Protein AF-A0A345RGR2-F1 (afdb_monomer)

Solvent-accessible surface area (backbone atoms only — not comparable to full-atom values): 3410 Å² total; per-residue (Å²): 127,76,76,83,46,56,60,93,39,76,47,40,63,88,40,78,79,44,46,83,83,42,54,57,66,55,56,49,53,28,59,77,68,75,45,83,64,65,72,45,77,59,86,95,45,59,34,27,46,14,58,51,68,50,110

Mean predicted aligned error: 2.88 Å

Sequence (55 aa):
MANIFDADRIHFPEDPEMRVFGSIEKLAQWRHRNVGPAFIRIGRRIGYHG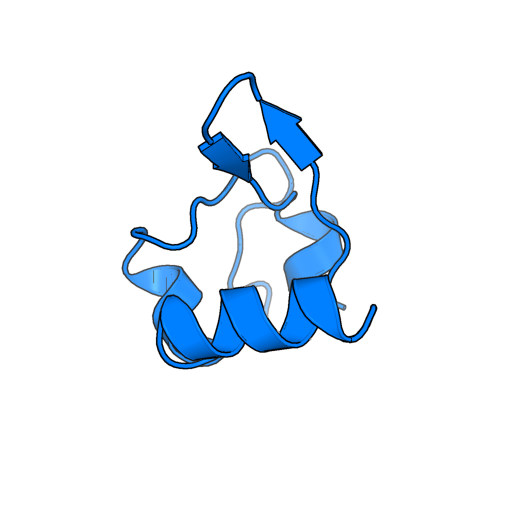TDLNT

pLDDT: mean 93.67, std 7.47, range [52.94, 98.06]

Structure (mmCIF, N/CA/C/O backbone):
data_AF-A0A345RGR2-F1
#
_entry.id   AF-A0A345RGR2-F1
#
loop_
_atom_site.group_PDB
_atom_site.id
_atom_site.type_symbol
_atom_site.label_atom_id
_atom_site.label_alt_id
_atom_site.label_comp_id
_atom_site.label_asym_id
_atom_site.label_entity_id
_atom_site.label_seq_id
_atom_site.pdbx_PDB_ins_code
_atom_site.Cartn_x
_atom_site.Cartn_y
_atom_site.Cartn_z
_atom_site.occupancy
_atom_site.B_iso_or_equiv
_atom_site.auth_seq_id
_atom_site.auth_comp_id
_atom_site.auth_asym_id
_atom_site.auth_atom_id
_atom_site.pdbx_PDB_model_num
ATOM 1 N N . MET A 1 1 ? 4.274 -17.321 -1.545 1.00 52.94 1 MET A N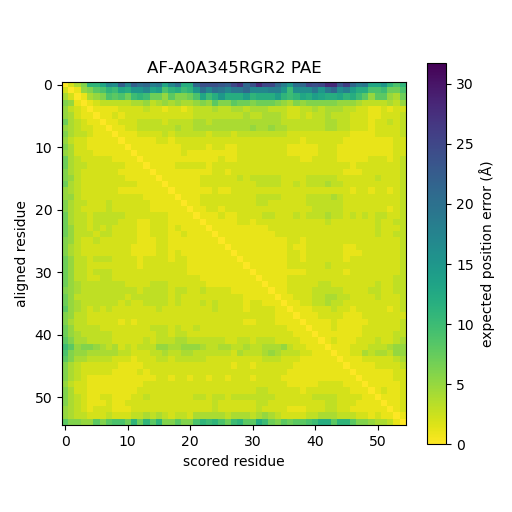 1
ATOM 2 C CA . MET A 1 1 ? 4.271 -15.90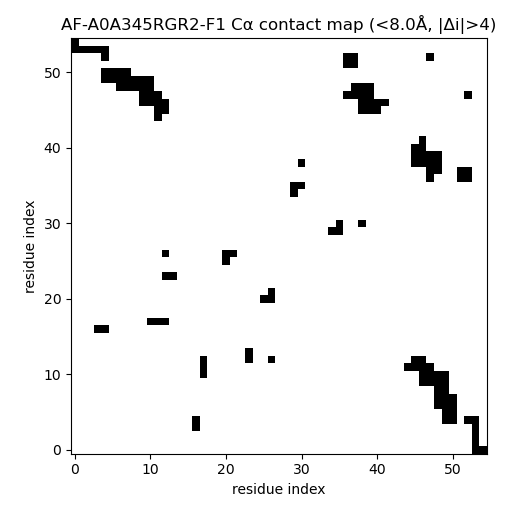6 -1.128 1.00 52.94 1 MET A CA 1
ATOM 3 C C . MET A 1 1 ? 4.151 -15.850 0.381 1.00 52.94 1 MET A C 1
ATOM 5 O O . MET A 1 1 ? 3.356 -16.602 0.929 1.00 52.94 1 MET A O 1
ATOM 9 N N . ALA A 1 2 ? 4.963 -15.036 1.052 1.00 67.31 2 ALA A N 1
ATOM 10 C CA . ALA A 1 2 ? 4.721 -14.726 2.456 1.00 67.31 2 ALA A CA 1
ATOM 11 C C . ALA A 1 2 ? 3.577 -13.707 2.516 1.00 67.31 2 ALA A C 1
ATOM 13 O O . ALA A 1 2 ? 3.687 -12.648 1.905 1.00 67.31 2 ALA A O 1
ATOM 14 N N . ASN A 1 3 ? 2.489 -14.039 3.210 1.00 81.50 3 ASN A N 1
ATOM 15 C CA . ASN A 1 3 ? 1.388 -13.107 3.444 1.00 81.50 3 ASN A CA 1
ATOM 16 C C . ASN A 1 3 ? 1.804 -12.168 4.577 1.00 81.50 3 ASN A C 1
ATOM 18 O O . ASN A 1 3 ? 1.625 -12.484 5.751 1.00 81.50 3 ASN A O 1
ATOM 22 N N . ILE A 1 4 ? 2.452 -11.064 4.211 1.00 86.19 4 ILE A N 1
ATOM 23 C CA . ILE A 1 4 ? 2.919 -10.043 5.157 1.00 86.19 4 ILE A CA 1
ATOM 24 C C . ILE A 1 4 ? 1.739 -9.169 5.595 1.00 86.19 4 ILE A C 1
ATOM 26 O O . ILE A 1 4 ? 1.692 -8.719 6.738 1.00 86.19 4 ILE A O 1
ATOM 30 N N . PHE A 1 5 ? 0.780 -8.957 4.692 1.00 94.25 5 PHE A N 1
ATOM 31 C CA . PHE A 1 5 ? -0.381 -8.101 4.905 1.00 94.25 5 PHE A CA 1
ATOM 32 C C . PHE A 1 5 ? -1.645 -8.928 5.138 1.00 94.25 5 PHE A C 1
ATOM 34 O O . PHE A 1 5 ? -1.841 -9.965 4.499 1.00 94.25 5 PHE A O 1
ATOM 41 N N . ASP A 1 6 ? -2.506 -8.457 6.039 1.00 94.44 6 ASP A N 1
ATOM 42 C CA . ASP A 1 6 ? -3.818 -9.056 6.288 1.00 94.44 6 ASP A CA 1
ATOM 43 C C . ASP A 1 6 ? -4.744 -8.727 5.112 1.00 94.44 6 ASP A C 1
ATOM 45 O O . ASP A 1 6 ? -4.976 -7.557 4.807 1.00 94.44 6 ASP A O 1
ATOM 49 N N . ALA A 1 7 ? -5.249 -9.760 4.436 1.00 93.75 7 ALA A N 1
ATOM 50 C CA . ALA A 1 7 ? -6.029 -9.611 3.215 1.00 93.75 7 ALA A CA 1
ATOM 51 C C . ALA A 1 7 ? -7.330 -8.824 3.418 1.00 93.75 7 ALA A C 1
ATOM 53 O O . ALA A 1 7 ? -7.749 -8.159 2.479 1.00 93.75 7 ALA A O 1
ATOM 54 N N . ASP A 1 8 ? -7.929 -8.849 4.610 1.00 94.38 8 ASP A N 1
ATOM 55 C CA . ASP A 1 8 ? -9.201 -8.177 4.907 1.00 94.38 8 ASP A CA 1
ATOM 56 C C . ASP A 1 8 ? -9.004 -6.766 5.497 1.00 94.38 8 ASP A C 1
ATOM 58 O O . ASP A 1 8 ? -9.963 -6.094 5.893 1.00 94.38 8 ASP A O 1
ATOM 62 N N . ARG A 1 9 ? -7.754 -6.284 5.555 1.00 95.44 9 ARG A N 1
ATOM 63 C CA . ARG A 1 9 ? -7.397 -4.985 6.129 1.00 95.44 9 ARG A CA 1
ATOM 64 C C . ARG A 1 9 ? -6.976 -3.973 5.063 1.00 95.44 9 ARG A C 1
ATOM 66 O O . ARG A 1 9 ? -6.297 -4.278 4.082 1.00 95.44 9 ARG A O 1
ATOM 73 N N . ILE A 1 10 ? -7.330 -2.711 5.319 1.00 96.88 10 ILE A N 1
ATOM 74 C CA . ILE A 1 10 ? -6.746 -1.555 4.634 1.00 96.88 10 ILE A CA 1
ATOM 75 C C . ILE A 1 10 ? -5.510 -1.083 5.397 1.00 96.88 10 ILE A C 1
ATOM 77 O O . ILE A 1 10 ? -5.598 -0.731 6.576 1.00 96.88 10 ILE A O 1
ATOM 81 N N . HIS A 1 11 ? -4.382 -1.032 4.697 1.00 96.94 11 HIS A N 1
ATOM 82 C CA . HIS A 1 11 ? -3.116 -0.512 5.197 1.00 96.94 11 HIS A CA 1
ATOM 83 C C . HIS A 1 11 ? -2.877 0.910 4.689 1.00 96.94 11 HIS A C 1
ATOM 85 O O . HIS A 1 11 ? -3.145 1.229 3.527 1.00 96.94 11 HIS A O 1
ATOM 91 N N . PHE A 1 12 ? -2.361 1.777 5.551 1.00 97.50 12 PHE A N 1
ATOM 92 C CA . PHE A 1 12 ? -2.047 3.168 5.230 1.00 97.50 12 PHE A CA 1
ATOM 93 C C . PHE A 1 12 ? -0.534 3.368 5.108 1.00 97.50 12 PHE A C 1
ATOM 95 O O . PHE A 1 12 ? 0.212 2.669 5.782 1.00 97.50 12 PHE A O 1
ATOM 102 N N . PRO A 1 13 ? -0.040 4.326 4.299 1.00 97.06 13 PRO A N 1
ATOM 103 C CA . PRO A 1 13 ? 1.397 4.575 4.156 1.00 97.06 13 PRO A CA 1
ATOM 104 C C . PRO A 1 13 ? 2.146 4.771 5.480 1.00 97.06 13 PRO A C 1
ATOM 106 O O . PRO A 1 13 ? 3.321 4.425 5.564 1.00 97.06 13 PRO A O 1
ATOM 109 N N . GLU A 1 14 ? 1.484 5.349 6.486 1.00 96.38 14 GLU A N 1
ATOM 110 C CA . GLU A 1 14 ? 2.025 5.534 7.834 1.00 96.38 14 GLU A CA 1
ATOM 111 C C . GLU A 1 14 ? 2.185 4.240 8.653 1.00 96.38 14 GLU A C 1
ATOM 113 O O . GLU A 1 14 ? 2.918 4.246 9.647 1.00 96.38 14 GLU A O 1
ATOM 118 N N . ASP A 1 15 ? 1.546 3.141 8.247 1.00 96.31 15 ASP A N 1
ATOM 119 C CA . ASP A 1 15 ? 1.587 1.876 8.974 1.00 96.31 15 ASP A CA 1
ATOM 120 C C . ASP A 1 15 ? 3.012 1.277 8.951 1.00 96.31 15 ASP A C 1
ATOM 122 O O . ASP A 1 15 ? 3.662 1.252 7.898 1.00 96.31 15 ASP A O 1
ATOM 126 N N . PRO A 1 16 ? 3.539 0.771 10.084 1.00 94.88 16 PRO A N 1
ATOM 127 C CA . PRO A 1 16 ? 4.902 0.241 10.158 1.00 94.88 16 PRO A CA 1
ATOM 128 C C . PRO A 1 16 ? 5.194 -0.874 9.147 1.00 94.88 16 PRO A C 1
ATOM 130 O O . PRO A 1 16 ? 6.299 -0.928 8.604 1.00 94.88 16 PRO A O 1
ATOM 133 N N . GLU A 1 17 ? 4.213 -1.732 8.865 1.00 93.12 17 GLU A N 1
ATOM 134 C CA . GLU A 1 17 ? 4.316 -2.816 7.887 1.00 93.12 17 GLU A CA 1
ATOM 135 C C . GLU A 1 17 ? 4.549 -2.316 6.450 1.00 93.12 17 GLU A C 1
ATOM 137 O O . GLU A 1 17 ? 5.226 -2.982 5.666 1.00 93.12 17 GLU A O 1
ATOM 142 N N . MET A 1 18 ? 4.093 -1.105 6.106 1.00 95.44 18 MET A N 1
ATOM 143 C CA . MET A 1 18 ? 4.283 -0.524 4.770 1.00 95.44 18 MET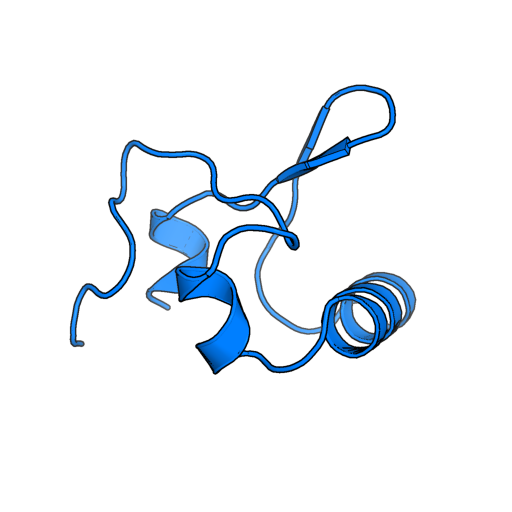 A CA 1
ATOM 144 C C . MET A 1 18 ? 5.739 -0.138 4.482 1.00 95.44 18 MET A C 1
ATOM 146 O O . MET A 1 18 ? 6.106 0.062 3.319 1.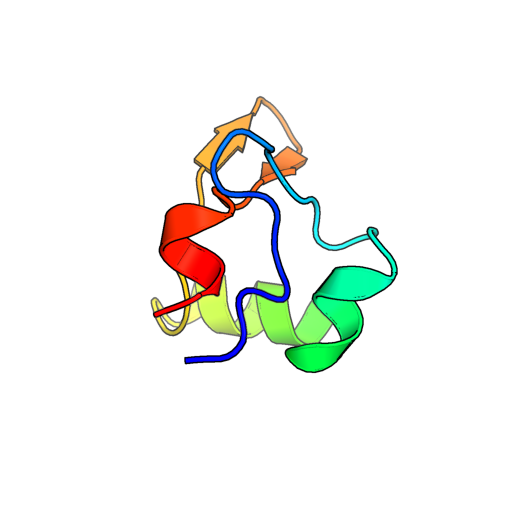00 95.44 18 MET A O 1
ATOM 150 N N . ARG A 1 19 ? 6.605 -0.098 5.508 1.00 93.81 19 ARG A N 1
ATOM 151 C CA . ARG A 1 19 ? 8.040 0.200 5.357 1.00 93.81 19 ARG A CA 1
ATOM 152 C C . ARG A 1 19 ? 8.775 -0.792 4.457 1.00 93.81 19 ARG A C 1
ATOM 154 O O . ARG A 1 19 ? 9.827 -0.434 3.932 1.00 93.81 19 ARG A O 1
ATOM 161 N N . VAL A 1 20 ? 8.227 -1.990 4.222 1.00 93.50 20 VAL A N 1
ATOM 162 C CA . VAL A 1 20 ? 8.783 -2.961 3.259 1.00 93.50 20 VAL A CA 1
ATOM 163 C C . VAL A 1 20 ? 8.876 -2.387 1.838 1.00 93.50 20 VAL A C 1
ATOM 165 O O . VAL A 1 20 ? 9.813 -2.691 1.103 1.00 93.50 20 VAL A O 1
ATOM 168 N N . PHE A 1 21 ? 7.962 -1.486 1.463 1.00 93.56 21 PHE A N 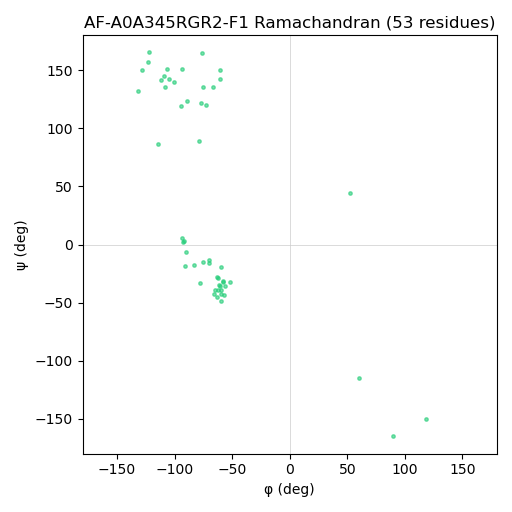1
ATOM 169 C CA . PHE A 1 21 ? 7.993 -0.803 0.167 1.00 93.56 21 PHE A CA 1
ATOM 170 C C . PHE A 1 21 ? 8.922 0.422 0.165 1.00 93.56 21 PHE A C 1
ATOM 172 O O . PHE A 1 21 ? 9.360 0.879 -0.899 1.00 93.56 21 PHE A O 1
ATOM 179 N N . GLY A 1 22 ? 9.277 0.926 1.348 1.00 94.88 22 GLY A N 1
ATOM 180 C CA . GLY A 1 22 ? 10.132 2.084 1.586 1.00 94.88 22 GLY A CA 1
ATOM 181 C C . GLY A 1 22 ? 9.399 3.207 2.320 1.00 94.88 22 GLY A C 1
ATOM 182 O O . GLY A 1 22 ? 8.507 2.960 3.125 1.00 94.88 22 GLY A O 1
ATOM 183 N N . SER A 1 23 ? 9.805 4.454 2.071 1.00 97.19 23 SER A N 1
ATOM 184 C CA . SER A 1 23 ? 9.215 5.618 2.738 1.00 97.19 23 SER A CA 1
ATOM 185 C C . SER A 1 23 ? 7.838 5.999 2.171 1.00 97.19 23 SER A C 1
ATOM 187 O O . SER A 1 23 ? 7.465 5.613 1.057 1.00 97.19 23 SER A O 1
ATOM 189 N N . ILE A 1 24 ? 7.097 6.825 2.915 1.00 96.81 24 ILE A N 1
ATOM 190 C CA . ILE A 1 24 ? 5.795 7.366 2.493 1.00 96.81 24 ILE A CA 1
ATOM 191 C C . ILE A 1 24 ? 5.938 8.175 1.196 1.00 96.81 24 ILE A C 1
ATOM 193 O O . ILE A 1 24 ? 5.095 8.081 0.300 1.00 96.81 24 ILE A O 1
ATOM 197 N N . GLU A 1 25 ? 7.025 8.935 1.059 1.00 97.75 25 GLU A N 1
ATOM 198 C CA . GLU A 1 25 ? 7.349 9.719 -0.133 1.00 97.75 25 GLU A CA 1
ATOM 199 C C . GLU A 1 25 ? 7.605 8.820 -1.340 1.00 97.75 25 GLU A C 1
ATOM 201 O O . GLU A 1 25 ? 7.155 9.135 -2.440 1.00 97.75 25 GLU A O 1
ATOM 206 N N . LYS A 1 26 ? 8.279 7.677 -1.152 1.00 96.69 26 LYS A N 1
ATOM 207 C CA . LYS A 1 26 ? 8.486 6.702 -2.229 1.00 96.69 26 LYS A CA 1
ATOM 208 C C . LYS A 1 26 ? 7.152 6.136 -2.714 1.00 96.69 26 LYS A C 1
ATOM 210 O O . LYS A 1 26 ? 6.906 6.119 -3.918 1.00 96.69 26 LYS A O 1
ATOM 215 N N . LEU A 1 27 ? 6.262 5.760 -1.794 1.00 96.88 27 LEU A N 1
ATOM 216 C CA . LEU A 1 27 ? 4.902 5.333 -2.136 1.00 96.88 27 LEU A CA 1
ATOM 217 C C . LEU A 1 27 ? 4.113 6.453 -2.842 1.00 96.88 27 LEU A C 1
ATOM 219 O O . LEU A 1 27 ? 3.348 6.186 -3.766 1.00 96.88 27 LEU A O 1
ATOM 223 N N . ALA A 1 28 ? 4.312 7.718 -2.462 1.00 97.12 28 ALA A N 1
ATOM 224 C CA . ALA A 1 28 ? 3.704 8.857 -3.151 1.00 97.12 28 ALA A CA 1
ATOM 225 C C . ALA A 1 28 ? 4.226 9.031 -4.584 1.00 97.12 28 ALA A C 1
ATOM 227 O O . ALA A 1 28 ? 3.431 9.236 -5.502 1.00 97.12 28 ALA A O 1
ATOM 228 N N . GLN A 1 29 ? 5.537 8.886 -4.793 1.00 98.06 29 GLN A N 1
ATOM 229 C CA . GLN A 1 29 ? 6.142 8.906 -6.126 1.00 98.06 29 GLN A CA 1
ATOM 230 C C . GLN A 1 29 ? 5.634 7.756 -6.999 1.00 98.06 29 GLN A C 1
ATOM 232 O O . GLN A 1 29 ? 5.378 7.959 -8.183 1.00 98.06 29 GLN A O 1
ATOM 237 N N . TRP A 1 30 ? 5.456 6.565 -6.425 1.00 97.06 30 TRP A N 1
ATOM 238 C CA . TRP A 1 30 ? 4.882 5.410 -7.115 1.00 97.06 30 TRP A CA 1
ATOM 239 C C . TRP A 1 30 ? 3.470 5.691 -7.625 1.00 97.06 30 TRP A C 1
ATOM 241 O O . TRP A 1 30 ? 3.213 5.532 -8.817 1.00 97.06 30 TRP A O 1
ATOM 251 N N . ARG A 1 31 ? 2.597 6.239 -6.768 1.00 96.56 31 ARG A N 1
ATOM 252 C CA . ARG A 1 31 ? 1.246 6.663 -7.171 1.00 96.56 31 ARG A CA 1
ATOM 253 C C . ARG A 1 31 ? 1.279 7.724 -8.268 1.00 96.56 31 ARG A C 1
ATOM 255 O O . ARG A 1 31 ? 0.527 7.624 -9.227 1.00 96.56 31 ARG A O 1
ATOM 262 N N . HIS A 1 32 ? 2.169 8.712 -8.163 1.00 96.94 32 HIS A N 1
ATOM 263 C CA . HIS A 1 32 ? 2.324 9.738 -9.200 1.00 96.94 32 HIS A CA 1
ATOM 264 C C . HIS A 1 32 ? 2.748 9.151 -10.556 1.00 96.94 32 HIS A C 1
ATOM 266 O O . HIS A 1 32 ? 2.325 9.639 -11.600 1.00 96.94 32 HIS A O 1
ATOM 272 N N . ARG A 1 33 ? 3.564 8.091 -10.543 1.00 97.69 33 ARG A N 1
ATOM 273 C CA . ARG A 1 33 ? 4.061 7.406 -11.745 1.00 97.69 33 ARG A CA 1
ATOM 274 C C . ARG A 1 33 ? 3.178 6.241 -12.203 1.00 97.69 33 ARG A C 1
ATOM 276 O O . ARG A 1 33 ? 3.544 5.584 -13.169 1.00 97.69 33 ARG A O 1
ATOM 283 N N . ASN A 1 34 ? 2.048 5.987 -11.538 1.00 95.06 34 ASN A N 1
ATOM 284 C CA . ASN A 1 34 ? 1.176 4.831 -11.778 1.00 95.06 34 ASN A CA 1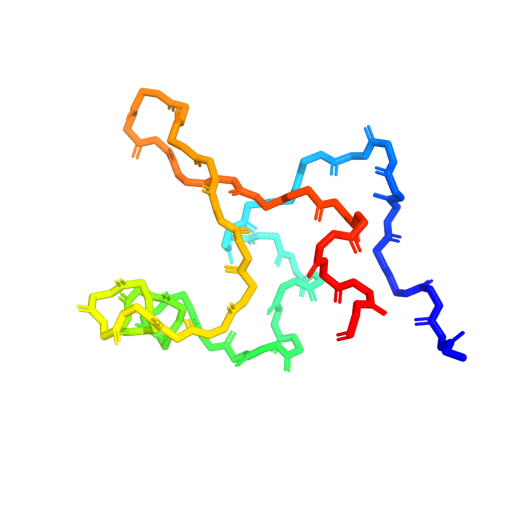
ATOM 285 C C . ASN A 1 34 ? 1.922 3.483 -11.747 1.00 95.06 34 ASN A C 1
ATOM 287 O O . ASN A 1 34 ? 1.715 2.627 -12.603 1.00 95.06 34 ASN A O 1
ATOM 291 N N . VAL A 1 35 ? 2.808 3.300 -10.765 1.00 95.50 35 VAL A N 1
ATOM 292 C CA . VAL A 1 35 ? 3.529 2.038 -10.532 1.00 95.50 35 VAL A CA 1
ATOM 293 C C . VAL A 1 35 ? 3.291 1.532 -9.112 1.00 95.50 35 VAL A C 1
ATOM 295 O O . VAL A 1 35 ? 3.006 2.319 -8.210 1.00 95.50 35 VAL A O 1
ATOM 298 N N . GLY A 1 36 ? 3.468 0.227 -8.903 1.00 93.19 36 GLY A N 1
ATOM 299 C CA . GLY A 1 36 ? 3.320 -0.420 -7.598 1.00 93.19 36 GLY A CA 1
ATOM 300 C C . GLY A 1 36 ? 1.896 -0.918 -7.309 1.00 93.19 36 GLY A C 1
ATOM 301 O O . GLY A 1 36 ? 1.094 -1.031 -8.237 1.00 93.19 36 GLY A O 1
ATOM 302 N N . PRO A 1 37 ? 1.596 -1.241 -6.037 1.00 94.62 37 PRO A N 1
ATOM 303 C CA . PRO A 1 37 ? 0.306 -1.794 -5.628 1.00 94.62 37 PRO A CA 1
ATOM 304 C C . PRO A 1 37 ? -0.869 -0.859 -5.922 1.00 94.62 37 PRO A C 1
ATOM 306 O O . PRO A 1 37 ? -0.734 0.372 -5.865 1.00 94.62 37 PRO A O 1
ATOM 309 N N . ALA A 1 38 ? -2.040 -1.448 -6.172 1.00 95.50 38 ALA A N 1
ATOM 310 C CA . ALA A 1 38 ? 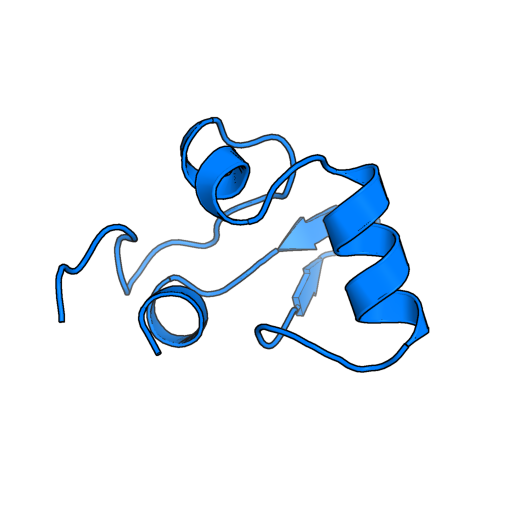-3.281 -0.697 -6.305 1.00 95.50 38 ALA A CA 1
ATOM 311 C C . ALA A 1 38 ? -3.587 0.069 -5.009 1.00 95.50 38 ALA A C 1
ATOM 313 O O . ALA A 1 38 ? -3.329 -0.408 -3.906 1.00 95.50 38 ALA A O 1
ATOM 314 N N . PHE A 1 39 ? -4.129 1.280 -5.137 1.00 96.31 39 PHE A N 1
ATOM 315 C CA . PHE A 1 39 ? -4.459 2.128 -3.996 1.00 96.31 39 PHE A CA 1
ATOM 316 C C . PHE A 1 39 ? -5.900 2.620 -4.082 1.00 96.31 39 PHE A C 1
ATOM 318 O O . PHE A 1 39 ? -6.436 2.871 -5.161 1.00 96.31 39 PHE A O 1
ATOM 325 N N . ILE A 1 40 ? -6.498 2.839 -2.916 1.00 96.44 40 ILE A N 1
ATOM 326 C CA . ILE A 1 40 ? -7.817 3.445 -2.765 1.00 96.44 40 ILE A CA 1
ATOM 327 C C . ILE A 1 40 ? -7.689 4.824 -2.122 1.00 96.44 40 ILE A C 1
ATOM 329 O O . ILE A 1 40 ? -6.877 5.055 -1.224 1.00 96.44 40 ILE A O 1
ATOM 333 N N . ARG A 1 41 ? -8.507 5.770 -2.581 1.00 96.88 41 ARG A N 1
ATOM 334 C CA . ARG A 1 41 ? -8.631 7.093 -1.961 1.00 96.88 41 ARG A CA 1
ATOM 335 C C . ARG A 1 41 ? -9.798 7.095 -0.983 1.00 96.88 41 ARG A C 1
ATOM 337 O O . ARG A 1 41 ? -10.942 6.947 -1.397 1.00 96.88 41 ARG A O 1
ATOM 344 N N . ILE A 1 42 ? -9.512 7.353 0.290 1.00 95.62 42 ILE A N 1
ATOM 345 C CA . ILE A 1 42 ? -10.510 7.479 1.358 1.00 95.62 42 ILE A CA 1
ATOM 346 C C . ILE A 1 42 ? -10.481 8.930 1.843 1.00 95.62 42 ILE A C 1
ATOM 348 O O . ILE A 1 42 ? -9.724 9.311 2.740 1.00 95.62 42 ILE A O 1
ATOM 352 N N . GLY A 1 43 ? -11.254 9.787 1.173 1.00 95.81 43 GLY A N 1
ATOM 353 C CA . GLY A 1 43 ? -11.179 11.233 1.373 1.00 95.81 43 GLY A CA 1
ATOM 354 C C . GLY A 1 43 ? -9.778 11.768 1.052 1.00 95.81 43 GLY A C 1
ATOM 355 O O . GLY A 1 43 ? -9.341 11.713 -0.097 1.00 95.81 43 GLY A O 1
ATOM 356 N N . ARG A 1 44 ? -9.083 12.292 2.072 1.00 94.06 44 ARG A N 1
ATOM 357 C CA . ARG A 1 44 ? -7.700 12.800 1.967 1.00 94.06 44 ARG A CA 1
ATOM 358 C C . ARG A 1 44 ? -6.626 11.738 2.240 1.00 94.06 44 ARG A C 1
ATOM 360 O O . ARG A 1 44 ? -5.448 12.032 2.074 1.00 94.06 44 ARG A O 1
ATOM 367 N N . ARG A 1 45 ? -7.010 10.531 2.666 1.00 95.69 45 ARG A N 1
ATOM 368 C CA . ARG A 1 45 ? -6.084 9.425 2.951 1.00 95.69 45 ARG A CA 1
ATOM 369 C C . ARG A 1 45 ? -5.941 8.531 1.722 1.00 95.69 45 ARG A C 1
ATOM 371 O O . ARG A 1 45 ? -6.891 8.404 0.945 1.00 95.69 45 ARG A O 1
ATOM 378 N N . ILE A 1 46 ? -4.783 7.885 1.572 1.00 97.56 46 ILE A N 1
ATOM 379 C CA . ILE A 1 46 ? -4.645 6.747 0.653 1.00 97.56 46 ILE A CA 1
ATOM 380 C C . ILE A 1 46 ? -4.512 5.476 1.478 1.00 97.56 46 ILE A C 1
ATOM 382 O O . ILE A 1 46 ? -3.778 5.464 2.462 1.00 97.56 46 ILE A O 1
ATOM 386 N N . GLY A 1 47 ? -5.226 4.440 1.065 1.00 97.44 47 GLY A N 1
ATOM 387 C CA . GLY A 1 47 ? -5.137 3.105 1.631 1.00 97.44 47 GLY A CA 1
ATOM 388 C C . GLY A 1 47 ? -4.764 2.087 0.562 1.00 97.44 47 GLY A C 1
ATOM 389 O O . GLY A 1 47 ? -4.863 2.360 -0.636 1.00 97.44 47 GLY A O 1
ATOM 390 N N . TYR A 1 48 ? -4.365 0.914 1.018 1.00 97.06 48 TYR A N 1
ATOM 391 C CA . TYR A 1 48 ? -3.983 -0.232 0.211 1.00 97.06 48 TYR A CA 1
ATOM 392 C C . TYR A 1 48 ? -4.697 -1.466 0.752 1.00 97.06 48 TYR A C 1
ATOM 394 O O . TYR A 1 48 ? -4.694 -1.679 1.964 1.00 97.06 48 TYR A O 1
ATOM 402 N N . HIS A 1 49 ? -5.320 -2.262 -0.115 1.00 96.75 49 HIS A N 1
ATOM 403 C CA . HIS A 1 49 ? -5.926 -3.523 0.307 1.00 96.75 49 HIS A CA 1
ATOM 404 C C . HIS A 1 49 ? -4.822 -4.555 0.540 1.00 96.75 49 HIS A C 1
ATOM 406 O O . HIS A 1 49 ? -3.922 -4.675 -0.291 1.00 96.75 49 HIS A O 1
ATOM 412 N N . GLY A 1 50 ? -4.871 -5.319 1.634 1.00 95.62 50 GLY A N 1
ATOM 413 C CA . GLY A 1 50 ? -3.822 -6.303 1.922 1.00 95.62 50 GLY A CA 1
ATOM 414 C C . GLY A 1 50 ? -3.636 -7.344 0.816 1.00 95.62 50 GLY A C 1
ATOM 415 O O . GLY A 1 50 ? -2.511 -7.751 0.534 1.00 95.62 50 GLY A O 1
ATOM 416 N N . THR A 1 51 ? -4.711 -7.716 0.115 1.00 94.69 51 THR A N 1
ATOM 417 C CA . THR A 1 51 ? -4.644 -8.589 -1.071 1.00 94.69 51 THR A CA 1
ATOM 418 C C . THR A 1 51 ? -3.727 -8.032 -2.163 1.00 94.69 51 THR A C 1
ATOM 420 O O . THR A 1 51 ? -2.906 -8.777 -2.689 1.00 94.69 51 THR A O 1
ATOM 423 N N . ASP A 1 52 ? -3.811 -6.730 -2.453 1.00 93.81 52 ASP A N 1
ATOM 424 C CA . ASP A 1 52 ? -3.009 -6.065 -3.491 1.00 93.81 52 ASP A CA 1
ATOM 425 C C . ASP A 1 52 ? -1.551 -5.833 -3.059 1.00 93.81 52 ASP A C 1
ATOM 427 O O . ASP A 1 52 ? -0.694 -5.517 -3.881 1.00 93.81 52 ASP A O 1
ATOM 431 N N . LEU A 1 53 ? -1.256 -5.945 -1.761 1.00 94.19 53 LEU A N 1
ATOM 432 C CA . LEU A 1 53 ? 0.093 -5.780 -1.214 1.00 94.19 53 LEU A CA 1
ATOM 433 C C . LEU A 1 53 ? 0.881 -7.092 -1.145 1.00 94.19 53 LEU A C 1
ATOM 435 O O . LEU A 1 53 ? 2.104 -7.058 -1.023 1.00 94.19 53 LEU A O 1
ATOM 439 N N . ASN A 1 54 ? 0.198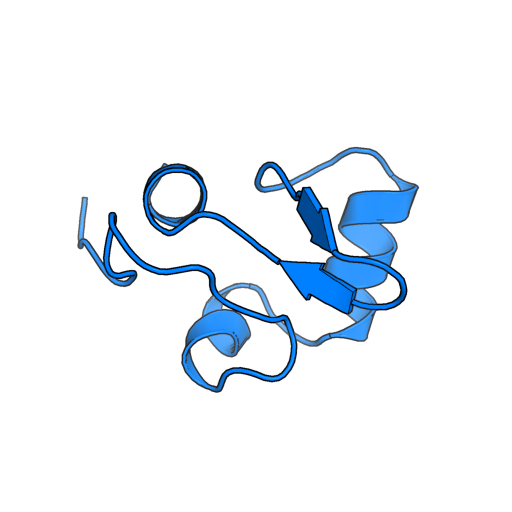 -8.237 -1.207 1.00 90.94 54 ASN A N 1
ATOM 440 C CA . ASN A 1 54 ? 0.817 -9.566 -1.173 1.00 90.94 54 ASN A CA 1
ATOM 441 C C . ASN A 1 54 ? 1.124 -10.138 -2.577 1.00 90.94 54 ASN A C 1
ATOM 443 O O . ASN A 1 54 ? 1.573 -11.286 -2.669 1.00 90.94 54 ASN A O 1
ATOM 447 N N . THR A 1 55 ? 0.859 -9.383 -3.652 1.00 79.94 55 THR A N 1
ATOM 448 C CA . THR A 1 55 ? 1.135 -9.772 -5.052 1.00 79.94 55 THR A CA 1
ATOM 449 C C . THR A 1 55 ? 2.583 -9.587 -5.474 1.00 79.94 55 THR A C 1
ATOM 451 O O . THR A 1 55 ? 3.186 -8.561 -5.087 1.00 79.94 55 THR A O 1
#

Foldseek 3Di:
DPLLFDQADWDFQPDPSVCVCPHSVSVVVCVVVVHAFDWDDDPPTIIGGSVRNVD

Nearest PDB structures (foldseek):
  8dgl-assembly1_B  TM=8.334E-01  e=1.646E-01  Mesorhizobium japonicum R7A
  8dgl-assembly1_C  TM=8.283E-01  e=2.290E-01  Mesorhizobium japonicum R7A
  6ama-assembly1_B  TM=7.249E-01  e=1.772E+00  Streptomyces venezuelae

Secondary structure (DSSP, 8-state):
----S-TT-EE-TTSGGGGGG--HHHHHHHHHTT-SS--EEETTEEEEEHHHH--

Radius of gyration: 10.44 Å; Cα contacts (8 Å, |Δi|>4): 67; chains: 1; bounding box: 21×29×22 Å

=== Feature glossary ===
Each block in this record encodes a different view of the same protein. In brief:

Predicted aligned error. PAE(i, j) answers: if I align the predicted and true structures on residue i, how far off (in Å) do I expect residue j to be? A block-diagonal PAE matrix with low values on the blocks and high values off-diagonal is the signature of a multi-domain protein with confidently predicted domains but uncertain inter-domain orientation.

Contact-map, Ramachandran, and PAE plots. Plot images: a contact map (which residues are close in 3D, as an N×N binary image), a Ramachandran scatter (backbone torsion angles, revealing secondary-structure composition at a glance), and — for AlphaFold structures — a PAE heatmap (pairwise prediction confidence).

Backbone torsions (φ/ψ). φ (phi) and ψ (psi) are the two rotatable backbone dihedrals per residue: φ is the C(i-1)–N–Cα–C torsion, ψ is the N–Cα–C–N(i+1) torsion, both in degrees on (−180°, 180°]. α-helical residues cluster near (−60°, −45°); β-strand residues near (−120°, +130°). A Ramachandran plot is simply a scatter of (φ, ψ) for every residue.

Foldseek 3Di. A 3Di character summarizes, for each residue, the relative orientation of the Cα frame of its nearest spatial neighbor. Because it encodes fold topology rather than chemistry, 3Di alignments detect remote structural similarity that sequence alignment misses.

Radius of gyration, Cα contacts, bounding box. Three whole-structure scalars: the radius of gyration (RMS distance of Cα from centroid, in Å), the count of Cα–Cα contacts (pairs closer than 8 Å and separated by more than four residues in sequence — i.e. tertiary, not local, contacts), and the bounding-box dimensions. Together they distinguish compact globular folds from extended fibres or disordered chains.

Sequence. Sequence gives the chain of amino acids in standard one-letter code (A=alanine, C=cysteine, …, Y=tyrosine), read N→C. It is the only feature that is directly encoded by the gene; all structural features are derived from the folded form of this sequence.

mmCIF coordinates. Atomic coordinates in PDBx/mmCIF format — the same representation the Protein Data Bank distributes. Each line of the _atom_site loop places one backbone atom in Cartesian space (units: ångströms, origin: arbitrary).

Secondary structure (3-state, P-SEA). Three-state secondary structure (P-SEA) collapses the eight DSSP classes into helix (a), strand (b), and coil (c). P-SEA assigns these from Cα geometry alone — distances and angles — without requiring backbone oxygens, so it works on any Cα trace.

InterPro / GO / CATH / organism. Functional annotations link the protein to curated databases. InterPro entries identify conserved domains and families by matching the sequence against member-database signatures (Pfam, PROSITE, CDD, …). Gene Ontology (GO) terms describe molecular function, biological process, and cellular component in a controlled vocabulary. CATH places the structure in a hierarchical fold classification (Class/Architecture/Topology/Homologous-superfamily). The organism is the source species.

B-factor. B-factor (Debye–Waller factor) reflects atomic displacement in the crystal lattice. It is an experimental observable (units Å²), not a prediction; low values mean the atom is pinned down, high values mean it moves or is heterogeneous across the crystal.

Rendered structure images. Structure images are PyMOL renders from six orthogonal camera directions. Cartoon representation draws helices as coils and strands as arrows; sticks shows the backbone as bonds; surface shows the solvent-excluded envelope. Rainbow coloring maps sequence position to hue (blue→red, N→C); chain coloring assigns a distinct color per polypeptide.

Solvent-accessible surface area. Solvent-accessible surface area (SASA) is the area in Å² traced out by the centre of a 1.4 Å probe sphere (a water molecule) rolled over the protein's van der Waals surface (Shrake–Rupley / Lee–Richards construction). Buried residues have near-zero SASA; fully exposed residues can exceed 200 Å². The total SASA scales roughly with the number of surface residues.

Secondary structure (8-state, DSSP). The SS8 string is DSSP's per-residue secondary-structure call. α-helix (H) means an i→i+4 H-bond ladder; β-strand (E) means the residue participates in a β-sheet; 3₁₀ (G) and π (I) are tighter and wider helices; T/S are turns/bends; '-' is loop.

pLDDT. For AlphaFold models, the B-factor field carries pLDDT — the model's own estimate of local accuracy on a 0–100 scale. Regions with pLDDT<50 should be treated as essentially unmodeled; they often correspond to intrinsically disordered segments.

Nearest PDB structures. Nearest PDB neighbors are the top structural matches found by Foldseek when searching this structure against the entire Protein Data Bank. Each hit reports a TM-score (0 to 1; >0.5 almost always implies the same fold) and an E-value. These are *structural* homologs — they may share no detectable sequence similarity.